Protein AF-A0A264VZG8-F1 (afdb_monomer_lite)

Structure (mmCIF, N/CA/C/O backbone):
data_AF-A0A264VZG8-F1
#
_entry.id   AF-A0A264VZG8-F1
#
loop_
_atom_site.group_PDB
_atom_site.id
_atom_site.type_symbol
_atom_site.label_atom_id
_atom_site.label_alt_id
_atom_site.label_comp_id
_atom_site.label_asym_id
_atom_site.label_entity_id
_atom_site.label_seq_id
_atom_site.pdbx_PDB_ins_code
_atom_site.Cartn_x
_atom_site.Cartn_y
_atom_site.Cartn_z
_atom_site.occupancy
_atom_site.B_iso_or_equiv
_atom_site.auth_seq_id
_atom_site.auth_comp_id
_atom_site.auth_asym_id
_atom_site.auth_atom_id
_atom_site.pdbx_PDB_model_num
ATOM 1 N N . THR A 1 1 ? 3.012 -0.519 8.070 1.00 76.69 1 THR A N 1
ATOM 2 C CA . THR A 1 1 ? 1.867 -0.682 7.148 1.00 76.69 1 THR A CA 1
ATOM 3 C C . THR A 1 1 ? 1.440 0.697 6.694 1.00 76.69 1 THR A C 1
ATOM 5 O O . THR A 1 1 ? 1.910 1.658 7.287 1.00 76.69 1 THR A O 1
ATOM 8 N N . SER A 1 2 ? 0.700 0.825 5.593 1.00 89.75 2 SER A N 1
ATOM 9 C CA . SER A 1 2 ? 0.384 2.136 4.996 1.00 89.75 2 SER A CA 1
ATOM 10 C C . SER A 1 2 ? -1.064 2.178 4.513 1.00 89.75 2 SER A C 1
ATOM 12 O O . SER A 1 2 ? -1.616 1.134 4.168 1.00 89.75 2 SER A O 1
ATOM 14 N N . HIS A 1 3 ? -1.644 3.376 4.478 1.00 95.19 3 HIS A N 1
ATOM 15 C CA . HIS A 1 3 ? -2.908 3.693 3.802 1.00 95.19 3 HIS A CA 1
ATOM 16 C C . HIS A 1 3 ? -2.684 4.352 2.441 1.00 95.19 3 HIS A C 1
ATOM 18 O O . HIS A 1 3 ? -3.613 4.872 1.840 1.00 95.19 3 HIS A O 1
ATOM 24 N N . GLU A 1 4 ? -1.447 4.389 1.961 1.00 95.44 4 GLU A N 1
ATOM 25 C CA . GLU A 1 4 ? -1.070 5.204 0.816 1.00 95.44 4 GLU A CA 1
ATOM 26 C C . GLU A 1 4 ? -0.106 4.427 -0.078 1.00 95.44 4 GLU A C 1
ATOM 28 O O . GLU A 1 4 ? 0.817 3.762 0.407 1.00 95.44 4 GLU A O 1
ATOM 33 N N . LEU A 1 5 ? -0.328 4.538 -1.386 1.00 94.31 5 LEU A N 1
ATOM 34 C CA . LEU A 1 5 ? 0.621 4.184 -2.431 1.00 94.31 5 LEU A CA 1
ATOM 35 C C . LEU A 1 5 ? 1.224 5.482 -2.977 1.00 94.31 5 LEU A C 1
ATOM 37 O O . LEU A 1 5 ? 0.498 6.342 -3.476 1.00 94.31 5 LEU A O 1
ATOM 41 N N . LEU A 1 6 ? 2.547 5.598 -2.903 1.00 93.69 6 LEU A N 1
ATOM 42 C CA . LEU A 1 6 ? 3.313 6.643 -3.574 1.00 93.69 6 LEU A CA 1
ATOM 43 C C . LEU A 1 6 ? 3.937 6.046 -4.839 1.00 93.69 6 LEU A C 1
ATOM 45 O O . LEU A 1 6 ? 4.660 5.054 -4.760 1.00 93.69 6 LEU A O 1
ATOM 49 N N . LEU A 1 7 ? 3.626 6.628 -5.991 1.00 93.00 7 LEU A N 1
ATOM 50 C CA . LEU A 1 7 ? 4.208 6.291 -7.284 1.00 93.00 7 LEU A CA 1
ATOM 51 C C . LEU A 1 7 ? 5.128 7.428 -7.712 1.00 93.00 7 LEU A C 1
ATOM 53 O O . LEU A 1 7 ? 4.682 8.558 -7.895 1.00 93.00 7 LEU A O 1
ATOM 57 N N . GLU A 1 8 ? 6.402 7.115 -7.891 1.00 91.94 8 GLU A N 1
ATOM 58 C CA . GLU A 1 8 ? 7.412 8.047 -8.382 1.00 91.94 8 GLU A CA 1
ATOM 59 C C . GLU A 1 8 ? 7.841 7.617 -9.781 1.00 91.94 8 GLU A C 1
ATOM 61 O O . GLU A 1 8 ? 8.026 6.426 -10.037 1.00 91.94 8 GLU A O 1
ATOM 66 N N . ASN A 1 9 ? 8.008 8.584 -10.684 1.00 89.31 9 ASN A N 1
ATOM 67 C CA . ASN A 1 9 ? 8.484 8.356 -12.050 1.00 89.31 9 ASN A CA 1
ATOM 68 C C . ASN A 1 9 ? 7.646 7.352 -12.869 1.00 89.31 9 ASN A C 1
ATOM 70 O O . ASN A 1 9 ? 8.177 6.676 -13.751 1.00 89.31 9 ASN A O 1
ATOM 74 N N . PHE A 1 10 ? 6.343 7.239 -12.582 1.00 88.94 10 PHE A N 1
ATOM 75 C CA . PHE A 1 10 ? 5.430 6.348 -13.295 1.00 88.94 10 PHE A CA 1
ATOM 76 C C . PHE A 1 10 ? 4.002 6.924 -13.396 1.00 88.94 10 PHE A C 1
ATOM 78 O O . PHE A 1 10 ? 3.443 7.339 -12.377 1.00 88.94 10 PHE A O 1
ATOM 85 N N . PRO A 1 11 ? 3.350 6.880 -14.577 1.00 82.62 11 PRO A N 1
ATOM 86 C CA . PRO A 1 11 ? 3.888 6.452 -15.875 1.00 82.62 11 PRO A CA 1
ATOM 87 C C . PRO A 1 11 ? 4.819 7.495 -16.524 1.00 82.62 11 PRO A C 1
ATOM 89 O O . PRO A 1 11 ? 5.452 7.200 -17.532 1.00 82.62 11 PRO A O 1
ATOM 92 N N . SER A 1 12 ? 4.915 8.697 -15.950 1.00 83.06 12 SER A N 1
ATOM 93 C CA . SER A 1 12 ? 5.816 9.774 -16.371 1.00 83.06 12 SER A CA 1
ATOM 94 C C . SER A 1 12 ? 6.620 10.301 -15.174 1.00 83.06 12 SER A C 1
ATOM 96 O O . SER A 1 12 ? 6.285 10.032 -14.022 1.00 83.06 12 SER A O 1
ATOM 98 N N . SER A 1 13 ? 7.703 11.035 -15.439 1.00 78.38 13 SER A N 1
ATOM 99 C CA . SER A 1 13 ? 8.571 11.652 -14.419 1.00 78.38 13 SER A CA 1
ATOM 100 C C . SER A 1 13 ? 8.009 12.942 -13.822 1.00 78.38 13 SER A C 1
ATOM 102 O O . SER A 1 13 ? 8.691 13.619 -13.053 1.00 78.38 13 SER A O 1
ATOM 104 N N . GLU A 1 14 ? 6.793 13.324 -14.203 1.00 77.25 14 GLU A N 1
ATOM 105 C CA . GLU A 1 14 ? 6.112 14.433 -13.552 1.00 77.25 14 GLU A CA 1
ATOM 106 C C . GLU A 1 14 ? 5.672 14.000 -12.150 1.00 77.25 14 GLU A C 1
ATOM 108 O O . GLU A 1 14 ? 5.389 12.828 -11.932 1.00 77.25 14 GLU A O 1
ATOM 113 N N . HIS A 1 15 ? 5.698 14.956 -11.218 1.00 75.69 15 HIS A N 1
ATOM 114 C CA . HIS A 1 15 ? 5.422 14.879 -9.778 1.00 75.69 15 HIS A CA 1
ATOM 115 C C . HIS A 1 15 ? 4.905 13.540 -9.204 1.00 75.69 15 HIS A C 1
ATOM 117 O O . HIS A 1 15 ? 3.933 12.980 -9.714 1.00 75.69 15 HIS A O 1
ATOM 123 N N . PRO A 1 16 ? 5.440 13.089 -8.049 1.00 87.75 16 PRO A N 1
ATOM 124 C CA . PRO A 1 16 ? 4.993 11.863 -7.396 1.00 87.75 16 PRO A CA 1
ATOM 125 C C . PRO A 1 16 ? 3.471 11.796 -7.266 1.00 87.75 16 PRO A C 1
ATOM 127 O O . PRO A 1 16 ? 2.830 12.691 -6.708 1.00 87.75 16 PRO A O 1
ATOM 130 N N . LYS A 1 17 ? 2.881 10.707 -7.756 1.00 90.69 17 LYS A N 1
ATOM 131 C CA . LYS A 1 17 ? 1.450 10.462 -7.633 1.00 90.69 17 LYS A CA 1
ATOM 132 C C . LYS A 1 17 ? 1.173 9.737 -6.329 1.00 90.69 17 LYS A C 1
ATOM 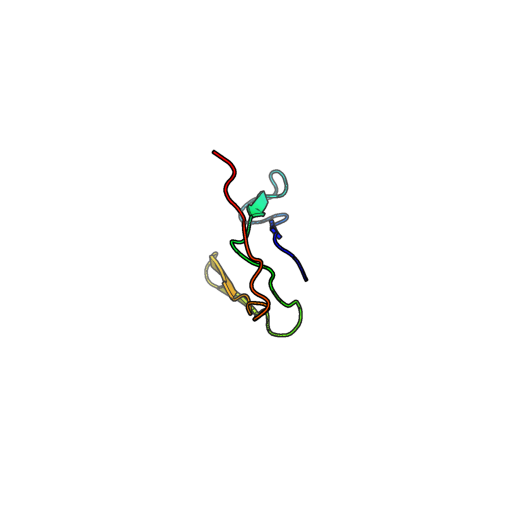134 O O . LYS A 1 17 ? 1.705 8.661 -6.067 1.00 90.69 17 LYS A O 1
ATOM 139 N N . LYS A 1 18 ? 0.261 10.293 -5.541 1.00 93.50 18 LYS A N 1
ATOM 140 C CA . LYS A 1 18 ? -0.211 9.690 -4.298 1.00 93.50 18 LYS A CA 1
ATOM 141 C C . LYS A 1 18 ? -1.611 9.113 -4.484 1.00 93.50 18 LYS A C 1
ATOM 143 O O . LYS A 1 18 ? -2.497 9.782 -5.010 1.00 93.50 18 LYS A O 1
ATOM 148 N N . VAL A 1 19 ? -1.811 7.870 -4.056 1.00 94.06 19 VAL A N 1
ATOM 149 C CA . VAL A 1 19 ? -3.105 7.177 -4.084 1.00 94.06 19 VAL A CA 1
ATOM 150 C C . VAL A 1 19 ? -3.464 6.743 -2.669 1.00 94.06 19 VAL A C 1
ATOM 152 O O . VAL A 1 19 ? -2.728 5.977 -2.047 1.00 94.06 19 VAL A O 1
ATOM 155 N N . ASN A 1 20 ? -4.611 7.209 -2.176 1.00 96.44 20 ASN A N 1
ATOM 156 C CA . ASN A 1 20 ? -5.154 6.775 -0.892 1.00 96.44 20 ASN A CA 1
ATOM 157 C C . ASN A 1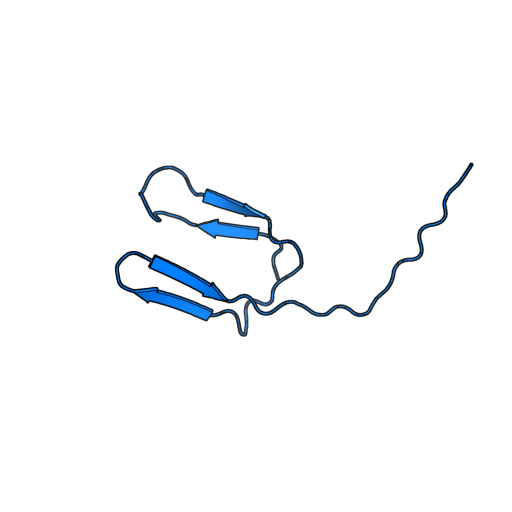 20 ? -5.793 5.390 -1.048 1.00 96.44 20 ASN A C 1
ATOM 159 O O . ASN A 1 20 ? -6.618 5.162 -1.933 1.00 96.44 20 ASN A O 1
ATOM 163 N N . LEU A 1 21 ? -5.401 4.464 -0.184 1.00 96.19 21 LEU A N 1
ATOM 164 C CA . LEU A 1 21 ? -5.894 3.098 -0.129 1.00 96.19 21 LEU A CA 1
ATOM 165 C C . LEU A 1 21 ? -7.049 3.011 0.877 1.00 96.19 21 LEU A C 1
ATOM 167 O O . LEU A 1 21 ? -6.994 3.625 1.943 1.00 96.19 21 LEU A O 1
ATOM 171 N N . PRO A 1 22 ? -8.072 2.187 0.603 1.00 94.12 22 PRO A N 1
ATOM 172 C CA . PRO A 1 22 ? -9.269 2.111 1.441 1.00 94.12 22 PRO A CA 1
ATOM 173 C C . PRO A 1 22 ? -9.029 1.459 2.814 1.00 94.12 22 PRO A C 1
ATOM 175 O O . PRO A 1 22 ? -9.933 1.421 3.640 1.00 94.12 22 PRO A O 1
ATOM 178 N N . CYS A 1 23 ? -7.849 0.883 3.060 1.00 93.25 23 CYS A N 1
ATOM 179 C CA . CYS A 1 23 ? -7.504 0.217 4.316 1.00 93.25 23 CYS A CA 1
ATOM 180 C C . CYS A 1 23 ? -5.982 0.133 4.494 1.00 93.25 23 CYS A C 1
ATOM 182 O O . CYS A 1 23 ? -5.232 0.391 3.549 1.00 93.25 23 CYS A O 1
ATOM 184 N N . LEU A 1 24 ? -5.531 -0.259 5.691 1.00 94.19 24 LEU A N 1
ATOM 185 C CA . LEU A 1 24 ? -4.122 -0.563 5.936 1.00 94.19 24 LEU A CA 1
ATOM 186 C C . LEU A 1 24 ? -3.692 -1.767 5.103 1.00 94.19 24 LEU A C 1
ATOM 188 O O . LEU A 1 24 ? -4.369 -2.796 5.074 1.00 94.19 24 LEU A O 1
ATOM 192 N N . VAL A 1 25 ? -2.517 -1.675 4.487 1.00 95.38 25 VAL A N 1
ATOM 193 C CA . VAL A 1 25 ? -1.912 -2.784 3.740 1.00 95.38 25 VAL A CA 1
ATOM 194 C C . VAL A 1 25 ? -0.564 -3.194 4.328 1.00 95.38 25 VAL A C 1
ATOM 196 O O . VAL A 1 25 ? 0.187 -2.385 4.891 1.00 95.38 25 VAL A O 1
ATOM 199 N N . LYS A 1 26 ? -0.244 -4.485 4.210 1.00 94.19 26 LYS A N 1
ATOM 200 C CA . LYS A 1 26 ? 1.018 -5.071 4.671 1.00 94.19 26 LYS A CA 1
ATOM 201 C C . LYS A 1 26 ? 2.116 -4.863 3.632 1.00 94.19 26 LYS A C 1
ATOM 203 O O . LYS A 1 26 ? 1.897 -5.045 2.441 1.00 94.19 26 LYS A O 1
ATOM 208 N N . ARG A 1 27 ? 3.340 -4.569 4.087 1.00 90.69 27 ARG A N 1
ATOM 209 C CA . ARG A 1 27 ? 4.521 -4.566 3.203 1.00 90.69 27 ARG A CA 1
ATOM 210 C C . ARG A 1 27 ? 4.853 -5.988 2.740 1.00 90.69 27 ARG A C 1
ATOM 212 O O . ARG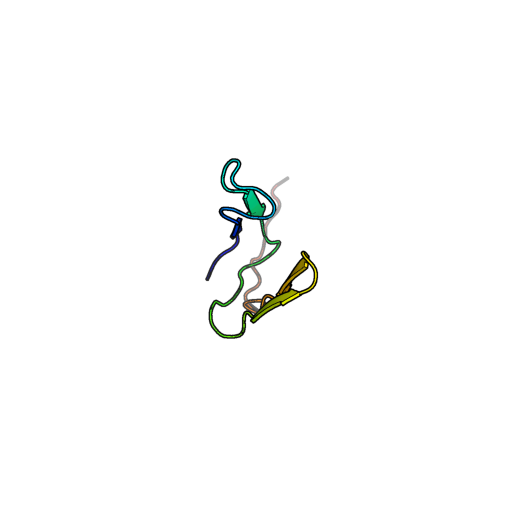 A 1 27 ? 4.971 -6.240 1.548 1.00 90.69 27 ARG A O 1
ATOM 219 N N . LYS A 1 28 ? 4.969 -6.930 3.683 1.00 92.62 28 LYS A N 1
ATOM 220 C CA . LYS A 1 28 ? 5.159 -8.356 3.379 1.00 92.62 28 LYS A CA 1
ATOM 221 C C . LYS A 1 28 ? 3.890 -8.901 2.719 1.00 92.62 28 LYS A C 1
ATOM 223 O O . LYS A 1 28 ? 2.812 -8.752 3.286 1.00 92.62 28 LYS A O 1
ATOM 228 N N . GLY A 1 29 ? 4.041 -9.528 1.554 1.00 90.94 29 GLY A N 1
ATOM 229 C CA . GLY A 1 29 ? 2.934 -10.098 0.779 1.00 90.94 29 GLY A CA 1
ATOM 230 C C . GLY A 1 29 ? 2.332 -9.157 -0.269 1.00 90.94 29 GLY A C 1
ATOM 231 O O . GLY A 1 29 ? 1.599 -9.634 -1.132 1.00 90.94 29 GLY A O 1
ATOM 232 N N . THR A 1 30 ? 2.687 -7.866 -0.256 1.00 94.44 30 THR A N 1
ATOM 233 C CA . THR A 1 30 ? 2.423 -6.979 -1.397 1.00 94.44 30 THR A CA 1
ATOM 234 C C . THR A 1 30 ? 3.317 -7.384 -2.567 1.00 94.44 30 THR A C 1
ATOM 236 O O . THR A 1 30 ? 4.501 -7.673 -2.377 1.00 94.44 30 THR A O 1
ATOM 239 N N . LYS A 1 31 ? 2.742 -7.438 -3.768 1.00 96.19 31 LYS A N 1
ATOM 240 C CA . LYS A 1 31 ? 3.432 -7.807 -5.009 1.00 96.19 31 LYS A CA 1
ATOM 241 C C . LYS A 1 31 ? 3.237 -6.709 -6.045 1.00 96.19 31 LYS A C 1
ATOM 243 O O . LYS A 1 31 ? 2.198 -6.055 -6.050 1.00 96.19 31 LYS A O 1
ATOM 248 N N . ALA A 1 32 ? 4.211 -6.553 -6.930 1.00 95.69 32 ALA A N 1
ATOM 249 C CA . ALA A 1 32 ? 4.104 -5.681 -8.086 1.00 95.69 32 ALA A CA 1
ATOM 250 C C . ALA A 1 32 ? 4.587 -6.428 -9.331 1.00 95.69 32 ALA A C 1
ATOM 252 O O . ALA A 1 32 ? 5.546 -7.198 -9.255 1.00 95.69 32 ALA A O 1
ATOM 253 N N . VAL A 1 33 ? 3.912 -6.205 -10.452 1.00 97.25 33 VAL A N 1
ATOM 254 C CA . VAL A 1 33 ? 4.292 -6.707 -11.772 1.00 97.25 33 VAL A CA 1
ATOM 255 C C . VAL A 1 33 ? 4.276 -5.530 -12.731 1.00 97.25 33 VAL A C 1
ATOM 257 O O . VAL A 1 33 ? 3.344 -4.731 -12.718 1.00 97.25 33 VAL A O 1
ATOM 260 N N . TYR A 1 34 ? 5.318 -5.421 -13.549 1.00 95.31 34 TYR A N 1
ATOM 261 C CA . TYR A 1 34 ? 5.379 -4.447 -14.627 1.00 95.31 34 TYR A CA 1
ATOM 262 C C . TYR A 1 34 ? 5.528 -5.181 -15.954 1.00 95.31 34 TYR A C 1
ATOM 264 O O . TYR A 1 34 ? 6.500 -5.915 -16.147 1.00 95.31 34 TYR A O 1
ATOM 272 N N . LYS A 1 35 ? 4.552 -5.015 -16.846 1.00 96.12 35 LYS A N 1
ATOM 273 C CA . LYS A 1 35 ? 4.539 -5.668 -18.155 1.00 96.12 35 LYS A CA 1
ATOM 274 C C . LYS A 1 35 ? 3.821 -4.783 -19.169 1.00 96.12 35 LYS A C 1
ATOM 276 O O . LYS A 1 35 ? 2.769 -4.238 -18.863 1.00 96.12 35 LYS A O 1
ATOM 281 N N . ASP A 1 36 ? 4.401 -4.639 -20.359 1.00 94.81 36 ASP A N 1
ATOM 282 C CA . ASP A 1 36 ? 3.805 -3.919 -21.495 1.00 94.81 36 ASP A CA 1
ATOM 283 C C . ASP A 1 36 ? 3.331 -2.488 -21.150 1.00 94.81 36 ASP A C 1
ATOM 285 O O . ASP A 1 36 ? 2.284 -2.033 -21.599 1.00 94.81 36 ASP A O 1
ATOM 289 N N . GLY A 1 37 ? 4.096 -1.769 -20.316 1.00 90.56 37 GLY A N 1
ATOM 290 C CA . GLY A 1 37 ? 3.758 -0.403 -19.890 1.00 90.56 37 GLY A CA 1
ATOM 291 C C . GLY A 1 37 ? 2.750 -0.313 -18.738 1.00 90.56 37 GLY A C 1
ATOM 292 O O . GLY A 1 37 ? 2.456 0.788 -18.272 1.00 90.56 37 GLY A O 1
ATOM 293 N N . LEU A 1 38 ? 2.244 -1.445 -18.240 1.00 93.56 38 LEU A N 1
ATOM 294 C CA . LEU A 1 38 ? 1.260 -1.514 -17.165 1.00 93.56 38 LEU A CA 1
ATOM 295 C C . LEU A 1 38 ? 1.910 -1.954 -15.847 1.00 93.56 38 LEU A C 1
ATOM 297 O O . LEU A 1 38 ? 2.521 -3.020 -15.768 1.00 93.56 38 LEU A O 1
ATOM 301 N N . LEU A 1 39 ? 1.756 -1.133 -14.803 1.00 95.00 39 LEU A N 1
ATOM 302 C CA . LEU A 1 39 ? 2.130 -1.473 -13.429 1.00 95.00 39 LEU A CA 1
ATOM 303 C C . LEU A 1 39 ? 0.905 -1.994 -12.675 1.00 95.00 39 LEU A C 1
ATOM 305 O O . LEU A 1 39 ? -0.026 -1.243 -12.385 1.00 95.00 39 LEU A O 1
ATOM 309 N N . GLU A 1 40 ? 0.943 -3.266 -12.302 1.00 96.56 40 GLU A N 1
ATOM 310 C CA . GLU A 1 40 ? -0.054 -3.904 -11.452 1.00 96.56 40 GLU A CA 1
ATOM 311 C C . GLU A 1 40 ? 0.511 -4.065 -10.042 1.00 96.56 40 GLU A C 1
ATOM 313 O O . GLU A 1 40 ? 1.564 -4.673 -9.848 1.00 96.56 40 GLU A O 1
ATOM 318 N N . VAL A 1 41 ? -0.190 -3.536 -9.037 1.00 96.06 41 VAL A N 1
ATOM 319 C CA . VAL A 1 41 ? 0.199 -3.668 -7.628 1.00 96.06 41 VAL A CA 1
ATOM 320 C C . VAL A 1 41 ? -0.909 -4.383 -6.869 1.00 96.06 41 VAL A C 1
ATOM 322 O O . VAL A 1 41 ? -2.038 -3.905 -6.787 1.00 96.06 41 VAL A O 1
ATOM 325 N N . MET A 1 42 ? -0.577 -5.532 -6.287 1.00 96.94 42 MET A N 1
ATOM 326 C CA . MET A 1 42 ? -1.482 -6.313 -5.453 1.00 96.94 42 MET A CA 1
ATOM 327 C C . MET A 1 42 ? -1.121 -6.107 -3.986 1.00 96.94 42 MET A C 1
ATOM 329 O O . MET A 1 42 ? -0.057 -6.530 -3.530 1.00 96.94 42 MET A O 1
ATOM 333 N N . PHE A 1 43 ? -2.035 -5.503 -3.232 1.00 96.44 43 PHE A N 1
ATOM 334 C CA . PHE A 1 43 ? -1.862 -5.259 -1.806 1.00 96.44 43 PHE A CA 1
ATOM 335 C C . PHE A 1 43 ? -2.499 -6.352 -0.956 1.00 96.44 43 PHE A C 1
ATOM 337 O O . PHE A 1 43 ? -3.670 -6.693 -1.128 1.00 96.44 43 PHE A O 1
ATOM 344 N N . GLN A 1 44 ? -1.764 -6.836 0.044 1.00 95.50 44 GLN A N 1
ATOM 345 C CA . GLN A 1 44 ? -2.359 -7.662 1.087 1.00 95.50 44 GLN A CA 1
ATOM 346 C C . GLN A 1 44 ? -2.950 -6.760 2.173 1.00 95.50 44 GLN A C 1
ATOM 348 O O . GLN A 1 44 ? -2.212 -6.078 2.890 1.00 95.50 44 GLN A O 1
ATOM 353 N N . LYS A 1 45 ? -4.278 -6.785 2.322 1.00 94.19 45 LYS A N 1
ATOM 354 C CA . LYS A 1 45 ? -4.967 -6.060 3.396 1.00 94.19 45 LYS A CA 1
ATOM 355 C C . LYS A 1 45 ? -4.424 -6.493 4.759 1.00 94.19 45 LYS A C 1
ATOM 357 O O . LYS A 1 45 ? -4.235 -7.684 5.028 1.00 94.19 45 LYS A O 1
ATOM 362 N N . GLN A 1 46 ? -4.180 -5.528 5.634 1.00 92.50 46 GLN A N 1
ATOM 363 C CA . GLN A 1 46 ? -4.042 -5.802 7.052 1.00 92.50 46 GLN A CA 1
ATOM 364 C C . GLN A 1 46 ? -5.450 -6.027 7.595 1.00 92.50 46 GLN A C 1
ATOM 366 O O . GLN A 1 46 ? -6.205 -5.080 7.774 1.00 92.50 46 GLN A O 1
ATOM 371 N N . GLN A 1 47 ? -5.811 -7.295 7.793 1.00 88.44 47 GLN A N 1
ATOM 372 C CA . GLN A 1 47 ? -7.009 -7.626 8.551 1.00 88.44 47 GLN A CA 1
ATOM 373 C C . GLN A 1 47 ? -6.818 -7.145 9.983 1.00 88.44 47 GLN A C 1
ATOM 375 O O . GLN A 1 47 ? -5.839 -7.511 10.637 1.00 88.44 47 GLN A O 1
ATOM 380 N N . ASP A 1 48 ? -7.758 -6.326 10.421 1.00 82.31 48 ASP A N 1
ATOM 381 C CA . ASP A 1 48 ? -7.998 -6.019 11.813 1.00 82.31 48 ASP A CA 1
ATOM 382 C C . ASP A 1 48 ? -9.463 -6.376 12.086 1.00 82.31 48 ASP A C 1
ATOM 384 O O . ASP A 1 48 ? -10.342 -6.017 11.301 1.00 82.31 48 ASP A O 1
ATOM 388 N N . TYR A 1 49 ? -9.700 -7.161 13.133 1.00 81.94 49 TYR A N 1
ATOM 389 C CA . TYR A 1 49 ? -11.036 -7.592 13.547 1.00 81.94 49 TYR A CA 1
ATOM 390 C C . TYR A 1 49 ? -11.591 -6.731 14.684 1.00 81.94 49 TYR A C 1
ATOM 392 O O . TYR A 1 49 ? -12.713 -6.964 15.130 1.00 81.94 49 TYR A O 1
ATOM 400 N N . ASN A 1 50 ? -10.825 -5.743 15.153 1.00 84.31 50 ASN A N 1
ATOM 401 C CA . ASN A 1 50 ? -11.287 -4.804 16.158 1.00 84.31 50 ASN A CA 1
ATOM 402 C C . ASN A 1 50 ? -12.431 -3.964 15.579 1.00 84.31 50 ASN A C 1
ATOM 404 O O . ASN A 1 50 ? -12.266 -3.260 14.582 1.00 84.31 50 ASN A O 1
ATOM 408 N N . MET A 1 51 ? -13.599 -4.044 16.211 1.00 82.88 51 MET A N 1
ATOM 409 C CA . MET A 1 51 ? -14.719 -3.149 15.943 1.00 82.88 51 MET A CA 1
ATOM 410 C C . MET A 1 51 ? -14.700 -2.030 16.977 1.00 82.88 51 MET A C 1
ATOM 412 O O . MET A 1 51 ? -14.518 -2.284 18.166 1.00 82.88 51 MET A O 1
ATOM 416 N N . SER A 1 52 ? -14.894 -0.796 16.526 1.00 85.31 52 SER A N 1
ATOM 417 C CA . SER A 1 52 ? -15.139 0.334 17.416 1.00 85.31 52 SER A CA 1
ATOM 418 C C . SER A 1 52 ? -16.631 0.621 17.441 1.00 85.31 52 SER A C 1
ATOM 420 O O . SER A 1 52 ? -17.262 0.735 16.390 1.00 85.31 52 SER A O 1
ATOM 422 N N . GLU A 1 53 ? -17.188 0.728 18.641 1.00 89.69 53 GLU A N 1
ATOM 423 C CA . GLU A 1 53 ? -18.542 1.226 18.837 1.00 89.69 53 GLU A CA 1
ATOM 424 C C . GLU A 1 53 ? -18.558 2.746 18.646 1.00 89.69 53 GLU A C 1
ATOM 426 O O . GLU A 1 53 ? -17.634 3.446 19.064 1.00 89.69 53 GLU A O 1
ATOM 431 N N . VAL A 1 54 ? -19.597 3.251 17.982 1.00 92.50 54 VAL A N 1
ATOM 432 C CA . VAL A 1 54 ? -19.811 4.686 17.787 1.00 92.50 54 VAL A CA 1
ATOM 433 C C . VAL A 1 54 ? -21.170 5.028 18.372 1.00 92.50 54 VAL A C 1
ATOM 435 O O . VAL A 1 54 ? -22.202 4.646 17.822 1.00 92.50 54 VAL A O 1
ATOM 438 N N . GLU A 1 55 ? -21.161 5.747 19.489 1.00 94.00 55 GLU A N 1
ATOM 439 C CA . GLU A 1 55 ? -22.375 6.272 20.106 1.00 94.00 55 GLU A CA 1
ATOM 440 C C . GLU A 1 55 ? -22.828 7.545 19.373 1.00 94.00 55 GLU A C 1
ATOM 442 O O . GLU A 1 55 ? -22.018 8.418 19.050 1.00 94.00 55 GLU A O 1
ATOM 447 N N . ILE A 1 56 ? -24.129 7.648 19.085 1.00 94.12 56 ILE A N 1
ATOM 448 C CA . ILE A 1 56 ? -24.730 8.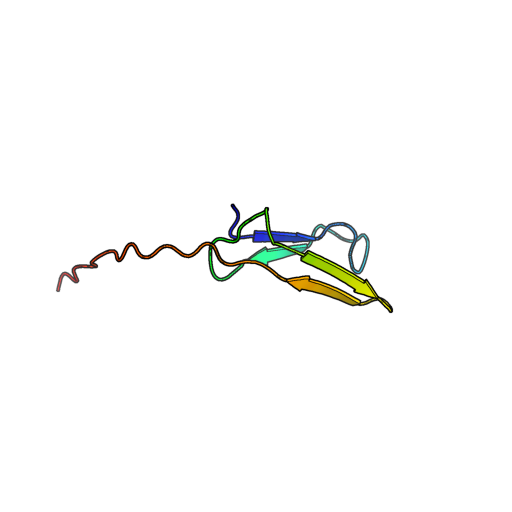818 18.434 1.00 94.12 56 ILE A CA 1
ATOM 449 C C . ILE A 1 56 ? -25.506 9.606 19.487 1.00 94.12 56 ILE A C 1
ATOM 451 O O . ILE A 1 56 ? -26.557 9.162 19.947 1.00 94.12 56 ILE A O 1
ATOM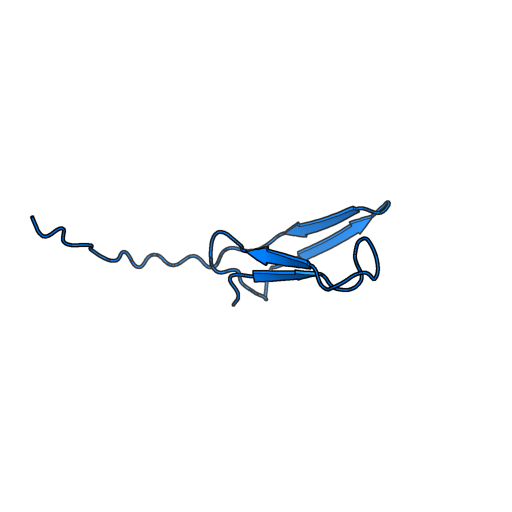 455 N N . PHE A 1 57 ? -25.019 10.799 19.823 1.00 90.44 57 PHE A N 1
ATOM 456 C CA . PHE A 1 57 ? -25.751 11.745 20.664 1.00 90.44 57 PHE A CA 1
ATOM 457 C C . PHE A 1 57 ? -26.756 12.534 19.814 1.00 90.44 57 PHE A C 1
ATOM 459 O O . PHE A 1 57 ? -26.421 12.984 18.715 1.00 90.44 57 PHE A O 1
ATOM 466 N N . ARG A 1 58 ? -27.989 12.673 20.311 1.00 79.81 58 ARG A N 1
ATOM 467 C CA . ARG A 1 58 ? -29.092 13.397 19.663 1.00 79.81 58 ARG A CA 1
ATOM 468 C C . ARG A 1 58 ? -29.454 14.654 20.437 1.00 79.81 58 ARG A C 1
ATOM 470 O O . ARG A 1 58 ? -29.395 14.597 21.683 1.00 79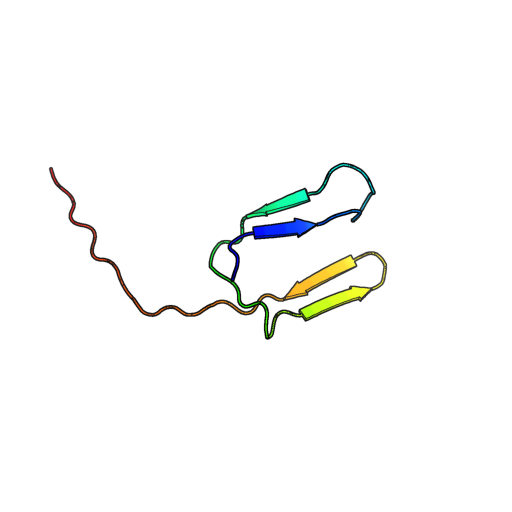.81 58 ARG A O 1
#

Secondary structure (DSSP, 8-state):
-EEEEEE-SSSSSSS-EEEEEEEEEEEEEEEEEEETTEEEEEEEE----PPPP-----

Sequence (58 aa):
TSHELLLENFPSSEHPKKVNLPCLVKRKGTKAVYKDGLLEVMFQKQQDYNMSEVEIFR

Organism: NCBI:txid2020506

pLDDT: mean 90.9, std 5.75, range [75.69, 97.25]

InterPro domains:
  IPR008978 HSP20-like chaperone [SSF49764] (6-56)

Foldseek 3Di:
DDQWDWAACPPHNPDIDIDGHPADFDPPPWDWDDDPSDIDIDTHGDDDPDDDDDDDDD

Radius of gyration: 16.13 Å; chains: 1; bounding box: 38×25×42 Å